Protein AF-A0A3D4B268-F1 (afdb_monomer_lite)

Radius of gyration: 16.73 Å; chains: 1; bounding box: 40×21×51 Å

Sequence (81 aa):
PDTFRSPTYWHVRDYGLMSTNPFGAGAFQNDPNISGAYTLPQGERLHFAYRIMVHLGDAWDANVAKAYHGYINPPKVEVID

Foldseek 3Di:
DPAQQPPFDWDDDPVPDTDGDQQCVCVVVVHPVDGSDDDADPPDDGGHDDDDDDDPDDCVVVVVVVVVVCVVVPDDDDDDD

Structure (mmCIF, N/CA/C/O backbone):
data_AF-A0A3D4B268-F1
#
_entry.id   AF-A0A3D4B268-F1
#
loop_
_atom_site.group_PDB
_atom_site.id
_atom_site.type_symbol
_atom_site.label_atom_id
_atom_site.label_alt_id
_atom_site.label_comp_id
_atom_site.label_asym_id
_atom_site.label_entity_id
_atom_site.label_seq_id
_atom_site.pdbx_PDB_ins_code
_atom_site.Cartn_x
_atom_site.Cartn_y
_atom_site.Cartn_z
_atom_site.occupancy
_atom_site.B_iso_or_equiv
_atom_site.auth_seq_id
_atom_site.auth_comp_id
_atom_site.auth_asym_id
_atom_site.auth_atom_id
_atom_site.pdbx_PDB_model_num
ATOM 1 N N . PRO A 1 1 ? -4.460 1.665 -6.776 1.00 83.06 1 PRO A N 1
ATOM 2 C CA . PRO A 1 1 ? -5.023 0.313 -6.581 1.00 83.06 1 PRO A CA 1
ATOM 3 C C . PRO A 1 1 ? -6.274 0.362 -5.712 1.00 83.06 1 PRO A C 1
ATOM 5 O O . PRO A 1 1 ? -6.309 1.120 -4.746 1.00 83.06 1 PRO A O 1
ATOM 8 N N . ASP A 1 2 ? -7.278 -0.435 -6.064 1.00 87.69 2 ASP A N 1
ATOM 9 C CA . ASP A 1 2 ? -8.489 -0.587 -5.261 1.00 87.69 2 ASP A CA 1
ATOM 10 C C . ASP A 1 2 ? -8.238 -1.598 -4.132 1.00 87.69 2 ASP A C 1
ATOM 12 O O . ASP A 1 2 ? -8.471 -2.797 -4.261 1.00 87.69 2 ASP A O 1
ATOM 16 N N . THR A 1 3 ? -7.620 -1.124 -3.053 1.00 92.06 3 THR A N 1
ATOM 17 C CA . THR A 1 3 ? -7.273 -1.922 -1.874 1.00 92.06 3 THR A CA 1
ATOM 18 C C . THR A 1 3 ? -7.480 -1.085 -0.621 1.00 92.06 3 THR A C 1
ATOM 20 O O . THR A 1 3 ? -7.295 0.136 -0.642 1.00 92.06 3 THR A O 1
ATOM 23 N N . PHE A 1 4 ? -7.845 -1.737 0.480 1.00 94.94 4 PHE A N 1
ATOM 24 C CA . PHE A 1 4 ? -8.118 -1.081 1.753 1.00 94.94 4 PHE A CA 1
ATOM 25 C C . PHE A 1 4 ? -6.978 -0.138 2.184 1.00 94.94 4 PHE A C 1
ATOM 27 O O . PHE A 1 4 ? -5.817 -0.543 2.267 1.00 94.94 4 PHE A O 1
ATOM 34 N N . ARG A 1 5 ? -7.336 1.126 2.468 1.00 93.56 5 ARG A N 1
ATOM 35 C CA . ARG A 1 5 ? -6.438 2.215 2.907 1.00 93.56 5 ARG A CA 1
ATOM 36 C C . ARG A 1 5 ? -5.258 2.501 1.964 1.00 93.56 5 ARG A C 1
ATOM 38 O O . ARG A 1 5 ? -4.165 2.794 2.435 1.00 93.56 5 ARG A O 1
ATOM 45 N N . SER A 1 6 ? -5.466 2.441 0.646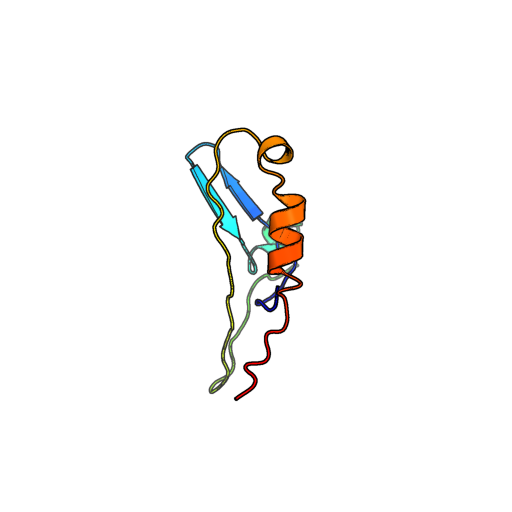 1.00 91.50 6 SER A N 1
ATOM 46 C CA . SER A 1 6 ? -4.486 2.914 -0.346 1.00 91.50 6 SER A CA 1
ATOM 47 C C . SER A 1 6 ? -4.526 4.443 -0.545 1.00 91.50 6 SER A C 1
ATOM 49 O O . SER A 1 6 ? -5.622 4.994 -0.633 1.00 91.50 6 SER A O 1
ATOM 51 N N . PRO A 1 7 ? -3.376 5.120 -0.762 1.00 90.50 7 PRO A N 1
ATOM 52 C CA . PRO A 1 7 ? -2.011 4.625 -0.561 1.00 90.50 7 PRO A CA 1
ATOM 53 C C . PRO A 1 7 ? -1.730 4.381 0.926 1.00 90.50 7 PRO A C 1
ATOM 55 O O . PRO A 1 7 ? -2.327 5.021 1.787 1.00 90.50 7 PRO A O 1
ATOM 58 N N . THR A 1 8 ? -0.820 3.455 1.224 1.00 91.88 8 THR A N 1
ATOM 59 C CA . THR A 1 8 ? -0.566 3.017 2.599 1.00 91.88 8 THR A CA 1
ATOM 60 C C . THR A 1 8 ? 0.913 3.002 2.959 1.00 91.88 8 THR A C 1
ATOM 62 O O . THR A 1 8 ? 1.776 3.097 2.084 1.00 91.88 8 THR A O 1
ATOM 65 N N . TYR A 1 9 ? 1.201 2.881 4.254 1.00 92.62 9 TYR A N 1
ATOM 66 C CA . TYR A 1 9 ? 2.564 2.783 4.762 1.00 92.62 9 TYR A CA 1
ATOM 67 C C . TYR A 1 9 ? 3.213 1.457 4.369 1.00 92.62 9 TYR A C 1
ATOM 69 O O . TYR A 1 9 ? 2.553 0.421 4.280 1.00 92.62 9 TYR A O 1
ATOM 77 N N . TRP A 1 10 ? 4.530 1.480 4.195 1.00 90.81 10 TRP A N 1
ATOM 78 C CA . TRP A 1 10 ? 5.325 0.291 3.919 1.00 90.81 10 TRP A CA 1
ATOM 79 C C . TRP A 1 10 ? 6.226 -0.020 5.102 1.00 90.81 10 TRP A C 1
ATOM 81 O O . TRP A 1 10 ? 6.947 0.839 5.608 1.00 90.81 10 TRP A O 1
ATOM 91 N N . HIS A 1 11 ? 6.198 -1.274 5.531 1.00 92.19 11 HIS A N 1
ATOM 92 C CA . HIS A 1 11 ? 7.100 -1.800 6.539 1.00 92.19 11 HIS A CA 1
ATOM 93 C C . HIS A 1 11 ? 8.186 -2.603 5.828 1.00 92.19 11 HIS A C 1
ATOM 95 O O . HIS A 1 11 ? 7.946 -3.724 5.377 1.00 92.19 11 HIS A O 1
ATOM 101 N N . VAL A 1 12 ? 9.377 -2.007 5.728 1.00 91.12 12 VAL A N 1
ATOM 102 C CA . VAL A 1 12 ? 10.547 -2.603 5.066 1.00 91.12 12 VAL A CA 1
ATOM 103 C C . VAL A 1 12 ? 11.669 -2.832 6.078 1.00 91.12 12 VAL A C 1
ATOM 105 O O . VAL A 1 12 ? 11.874 -2.002 6.971 1.00 91.12 12 VAL A O 1
ATOM 108 N N . ARG A 1 13 ? 12.365 -3.967 5.979 1.00 90.44 13 ARG A N 1
ATOM 109 C CA . ARG A 1 13 ? 13.536 -4.320 6.795 1.00 90.44 13 ARG A CA 1
ATOM 110 C C . ARG A 1 13 ? 14.618 -4.973 5.936 1.00 90.44 13 ARG A C 1
ATOM 112 O O . ARG A 1 13 ? 14.320 -5.607 4.927 1.00 90.44 13 ARG A O 1
ATOM 119 N N . ASP A 1 14 ? 15.862 -4.823 6.370 1.00 92.75 14 ASP A N 1
ATOM 120 C CA . ASP A 1 14 ? 17.077 -5.313 5.705 1.00 92.75 14 ASP A CA 1
ATOM 121 C C . ASP A 1 14 ? 17.184 -6.846 5.639 1.00 92.75 14 ASP A C 1
ATOM 123 O O . ASP A 1 14 ? 17.850 -7.379 4.758 1.00 92.75 14 ASP A O 1
ATOM 127 N N . TYR A 1 15 ? 16.451 -7.567 6.487 1.00 92.56 15 TYR A N 1
ATOM 128 C CA . TYR A 1 15 ? 16.317 -9.027 6.441 1.00 92.56 15 TYR A CA 1
ATOM 129 C C . TYR A 1 15 ? 15.279 -9.543 5.422 1.00 92.56 15 TYR A C 1
ATOM 131 O O . TYR A 1 15 ? 14.808 -10.674 5.525 1.00 92.56 15 TYR A O 1
ATOM 139 N N . GLY A 1 16 ? 14.889 -8.724 4.441 1.00 84.50 16 GLY A N 1
ATOM 140 C CA . GLY A 1 16 ? 14.019 -9.139 3.333 1.00 84.50 16 GLY A CA 1
ATOM 141 C C . GLY A 1 16 ? 12.515 -9.058 3.609 1.00 84.50 16 GLY A C 1
ATOM 142 O O . GLY A 1 16 ? 11.716 -9.510 2.791 1.00 84.50 16 GLY A O 1
ATOM 143 N N . LEU A 1 17 ? 12.093 -8.460 4.726 1.00 88.62 17 LEU A N 1
ATOM 144 C CA . LEU A 1 17 ? 10.679 -8.164 4.959 1.00 88.62 17 LEU A CA 1
ATOM 145 C C . LEU A 1 17 ? 10.282 -6.895 4.200 1.00 88.62 17 LEU A C 1
ATOM 147 O O . LEU A 1 17 ? 10.769 -5.810 4.508 1.00 88.62 17 LEU A O 1
ATOM 151 N N . MET A 1 18 ? 9.347 -7.029 3.261 1.00 89.38 18 MET A N 1
ATOM 152 C CA . MET A 1 18 ? 8.727 -5.916 2.544 1.00 89.38 18 MET A CA 1
ATOM 153 C C . MET A 1 18 ? 7.216 -6.146 2.473 1.00 89.38 18 MET A C 1
ATOM 155 O O . MET A 1 18 ? 6.747 -7.026 1.756 1.00 89.38 18 MET A O 1
ATOM 159 N N . SER A 1 19 ? 6.445 -5.373 3.239 1.00 88.75 19 SER A N 1
ATOM 160 C CA . SER A 1 19 ? 4.983 -5.505 3.279 1.00 88.75 19 SER A CA 1
ATOM 161 C C . SER A 1 19 ? 4.280 -4.157 3.407 1.00 88.75 19 SER A C 1
ATOM 163 O O . SER A 1 19 ? 4.812 -3.205 3.982 1.00 88.75 19 SER A O 1
ATOM 165 N N . THR A 1 20 ? 3.063 -4.076 2.878 1.00 91.81 20 THR A N 1
ATOM 166 C CA . THR A 1 20 ? 2.141 -2.965 3.132 1.00 91.81 20 THR A CA 1
ATOM 167 C C . THR A 1 20 ? 1.566 -3.070 4.542 1.00 91.81 20 THR A C 1
ATOM 169 O O . THR A 1 20 ? 1.179 -4.161 4.961 1.00 91.81 20 THR A O 1
ATOM 172 N N . ASN A 1 21 ? 1.422 -1.950 5.247 1.00 93.88 21 ASN A N 1
ATOM 173 C CA . ASN A 1 21 ? 0.838 -1.911 6.584 1.00 93.88 21 ASN A CA 1
ATOM 174 C C . ASN A 1 21 ? -0.311 -0.883 6.683 1.00 93.88 21 ASN A C 1
ATOM 176 O O . ASN A 1 21 ? -0.111 0.233 7.175 1.00 93.88 21 ASN A O 1
ATOM 180 N N . PRO A 1 22 ? -1.541 -1.267 6.284 1.00 94.69 22 PRO A N 1
ATOM 181 C CA . PRO A 1 22 ? -2.723 -0.409 6.385 1.00 94.69 22 PRO A CA 1
ATOM 182 C C . PRO A 1 22 ? -3.222 -0.177 7.812 1.00 94.69 22 PRO A C 1
ATOM 184 O O . PRO A 1 22 ? -4.130 0.628 8.012 1.00 94.69 22 PRO A O 1
ATOM 187 N N . PHE A 1 23 ? -2.632 -0.826 8.814 1.00 95.19 23 PHE A N 1
ATOM 188 C CA . PHE A 1 23 ? -3.006 -0.689 10.223 1.00 95.19 23 PHE A CA 1
ATOM 189 C C . PHE A 1 23 ? -1.951 0.063 11.045 1.00 95.19 23 PHE A C 1
ATOM 191 O O . PHE A 1 23 ? -2.115 0.242 12.245 1.00 95.19 23 PHE A O 1
ATOM 198 N N . GLY A 1 24 ? -0.864 0.520 10.422 1.00 94.12 24 GLY A N 1
ATOM 199 C CA . GLY A 1 24 ? 0.290 1.070 11.131 1.00 94.12 24 GLY A CA 1
ATOM 200 C C . GLY A 1 24 ? 0.224 2.564 11.446 1.00 94.12 24 GLY A C 1
ATOM 201 O O . GLY A 1 24 ? 1.228 3.100 11.898 1.00 94.12 24 GLY A O 1
ATOM 202 N N . ALA A 1 25 ? -0.896 3.252 11.189 1.00 93.38 25 ALA A N 1
ATOM 203 C CA . ALA A 1 25 ? -0.963 4.719 11.168 1.00 93.38 25 ALA A CA 1
ATOM 204 C C . ALA A 1 25 ? -0.308 5.401 12.385 1.00 93.38 25 ALA A C 1
ATOM 206 O O . ALA A 1 25 ? 0.587 6.218 12.193 1.00 93.38 25 ALA A O 1
ATOM 207 N N . GLY A 1 26 ? -0.666 5.012 13.614 1.00 94.69 26 GLY A N 1
ATOM 208 C CA . GLY A 1 26 ? -0.058 5.584 14.823 1.00 94.69 26 GLY A CA 1
ATOM 209 C C . GLY A 1 26 ? 1.441 5.312 14.957 1.00 94.69 26 GLY A C 1
ATOM 210 O O . GLY A 1 26 ? 2.198 6.205 15.326 1.00 94.69 26 GLY A O 1
ATOM 211 N N . ALA A 1 27 ? 1.903 4.118 14.574 1.00 93.31 27 ALA A N 1
ATOM 212 C CA . ALA A 1 27 ? 3.325 3.781 14.607 1.00 93.31 27 ALA A CA 1
ATOM 213 C C . ALA A 1 27 ? 4.137 4.588 13.579 1.00 93.31 27 ALA A C 1
ATOM 215 O O . ALA A 1 27 ? 5.211 5.085 13.903 1.00 93.31 27 ALA A O 1
ATOM 216 N N . PHE A 1 28 ? 3.628 4.751 12.352 1.00 93.75 28 PHE A N 1
ATOM 217 C CA . PHE A 1 28 ? 4.326 5.498 11.297 1.00 93.75 28 PHE A CA 1
ATOM 218 C C . PHE A 1 28 ? 4.249 7.018 11.469 1.00 93.75 28 PHE A C 1
ATOM 220 O O . PHE A 1 28 ? 5.112 7.724 10.956 1.00 93.75 28 PHE A O 1
ATOM 227 N N . GLN A 1 29 ? 3.238 7.520 12.179 1.00 94.31 29 GLN A N 1
ATOM 228 C CA . GLN A 1 29 ? 3.119 8.941 12.522 1.00 94.31 29 GLN A CA 1
ATOM 229 C C . GLN A 1 29 ? 3.756 9.280 13.874 1.00 94.31 29 GLN A C 1
ATOM 231 O O . GLN A 1 29 ? 3.854 10.454 14.216 1.00 94.31 29 GLN A O 1
ATOM 236 N N . ASN A 1 30 ? 4.219 8.269 14.618 1.00 95.56 30 ASN A N 1
ATOM 237 C CA . ASN A 1 30 ? 4.737 8.410 15.976 1.00 95.56 30 ASN A CA 1
ATOM 238 C C . ASN A 1 30 ? 3.752 9.140 16.914 1.00 95.56 30 ASN A C 1
ATOM 240 O O . ASN A 1 30 ? 4.152 9.959 17.740 1.00 95.56 30 ASN A O 1
ATOM 244 N N . ASP A 1 31 ? 2.458 8.841 16.767 1.00 97.12 31 ASP A N 1
ATOM 245 C CA . ASP A 1 31 ? 1.382 9.427 17.566 1.00 97.12 31 ASP A CA 1
ATOM 246 C C . ASP A 1 31 ? 0.495 8.313 18.152 1.00 97.12 31 ASP A C 1
ATOM 248 O O . ASP A 1 31 ? -0.243 7.652 17.410 1.00 97.12 31 ASP A O 1
ATOM 252 N N . PRO A 1 32 ? 0.538 8.086 19.479 1.00 93.56 32 PRO A N 1
ATOM 253 C CA . PRO A 1 32 ? -0.257 7.051 20.134 1.00 93.56 32 PRO A CA 1
ATOM 254 C C . PRO A 1 32 ? -1.765 7.343 20.128 1.00 93.56 32 PRO A C 1
ATOM 256 O O . PRO A 1 32 ? -2.552 6.433 20.384 1.00 93.56 32 PRO A O 1
ATOM 259 N N . ASN A 1 33 ? -2.188 8.575 19.829 1.00 97.31 33 ASN A N 1
ATOM 260 C CA . ASN A 1 33 ? -3.606 8.927 19.729 1.00 97.31 33 ASN A CA 1
ATOM 261 C C . ASN A 1 33 ? -4.218 8.514 18.384 1.00 97.31 33 ASN A C 1
ATOM 263 O O . ASN A 1 33 ? -5.441 8.477 18.239 1.00 97.31 33 ASN A O 1
ATOM 267 N N . ILE A 1 34 ? -3.386 8.176 17.395 1.00 95.81 34 ILE A N 1
ATOM 268 C CA . ILE A 1 34 ? -3.842 7.743 16.078 1.00 95.81 34 ILE A CA 1
ATOM 269 C C . ILE A 1 34 ? -3.995 6.224 16.075 1.00 95.81 34 ILE A C 1
ATOM 271 O O . ILE A 1 34 ? -3.034 5.464 15.942 1.00 95.81 34 ILE A O 1
ATOM 275 N N . SER A 1 35 ? -5.240 5.762 16.184 1.00 94.12 35 SER A N 1
ATOM 276 C CA . SER A 1 35 ? -5.540 4.337 16.072 1.00 94.12 35 SER A CA 1
ATOM 277 C C . SER A 1 35 ? -5.486 3.871 14.619 1.00 94.12 35 SER A C 1
ATOM 279 O O . SER A 1 35 ? -6.179 4.385 13.742 1.00 94.12 35 SER A O 1
ATOM 281 N N . GLY A 1 36 ? -4.694 2.832 14.375 1.00 93.31 36 GLY A N 1
ATOM 282 C CA . GLY A 1 36 ? -4.714 2.087 13.122 1.00 93.31 36 GLY A CA 1
ATOM 283 C C . GLY A 1 36 ? -5.737 0.951 13.096 1.00 93.31 36 GLY A C 1
ATOM 284 O O . GLY A 1 36 ? -5.845 0.267 12.079 1.00 93.31 36 GLY A O 1
ATOM 285 N N . ALA A 1 37 ? -6.498 0.736 14.172 1.00 94.88 37 ALA A N 1
ATOM 286 C CA . ALA A 1 37 ? -7.489 -0.330 14.234 1.00 94.88 37 ALA A CA 1
ATOM 287 C C . ALA A 1 37 ? -8.586 -0.154 13.169 1.00 94.88 37 ALA A C 1
ATOM 289 O O . ALA A 1 37 ? -8.853 0.944 12.670 1.00 94.88 37 ALA A O 1
ATOM 290 N N . TYR A 1 38 ? -9.218 -1.263 12.808 1.00 95.56 38 TYR A N 1
ATOM 291 C CA . TYR A 1 38 ? -10.410 -1.274 11.976 1.00 95.5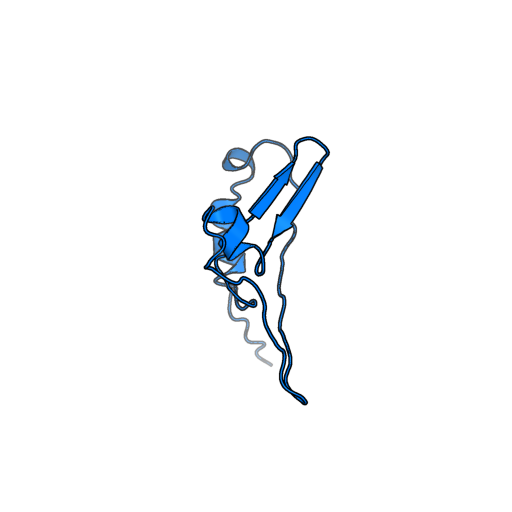6 38 TYR A CA 1
ATOM 292 C C . TYR A 1 38 ? -11.314 -2.413 12.436 1.00 95.56 38 TYR A C 1
ATOM 294 O O . TYR A 1 38 ? -10.892 -3.568 12.467 1.00 95.56 38 TYR A O 1
ATOM 302 N N . THR A 1 39 ? -12.551 -2.080 12.788 1.00 96.75 39 THR A N 1
ATOM 303 C CA . THR A 1 39 ? -13.586 -3.062 13.109 1.00 96.75 39 THR A CA 1
ATOM 304 C C . THR A 1 39 ? -14.369 -3.347 11.839 1.00 96.75 39 THR A C 1
ATOM 306 O O . THR A 1 39 ? -15.033 -2.451 11.326 1.00 96.75 39 THR A O 1
ATOM 309 N N . LEU A 1 40 ? -14.291 -4.578 11.333 1.00 97.12 40 LEU A N 1
ATOM 310 C CA . LEU A 1 40 ? -15.092 -5.016 10.192 1.00 97.12 40 LEU A CA 1
ATOM 311 C C . LEU A 1 40 ? -16.520 -5.331 10.667 1.00 97.12 40 LEU A C 1
ATOM 313 O O . LEU A 1 40 ? -16.677 -6.238 11.490 1.00 97.12 40 LEU A O 1
ATOM 317 N N . PRO A 1 41 ? -17.554 -4.613 10.190 1.00 97.62 41 PRO A N 1
ATOM 318 C CA . PRO A 1 41 ? -18.929 -4.923 10.553 1.00 97.62 41 PRO A CA 1
ATOM 319 C C . PRO A 1 41 ? -19.352 -6.314 10.070 1.00 97.62 41 PRO A C 1
ATOM 321 O O . PRO A 1 41 ? -18.821 -6.855 9.098 1.00 97.62 41 PRO A O 1
ATOM 324 N N . GLN A 1 42 ? -20.344 -6.897 10.739 1.00 98.06 42 GLN A N 1
ATOM 325 C CA . GLN A 1 42 ? -20.892 -8.186 10.334 1.00 98.06 42 GLN A CA 1
ATOM 326 C C . GLN A 1 42 ? -21.495 -8.100 8.923 1.00 98.06 42 GLN A C 1
ATOM 328 O O . GLN A 1 42 ? -22.302 -7.221 8.641 1.00 98.06 42 GLN A O 1
ATOM 333 N N . GLY A 1 43 ? -21.124 -9.044 8.054 1.00 98.19 43 GLY A N 1
ATOM 334 C CA . GLY A 1 43 ? -21.612 -9.123 6.671 1.00 98.19 43 GLY A CA 1
ATOM 335 C C . GLY A 1 43 ? -20.799 -8.316 5.654 1.00 98.19 43 GLY A C 1
ATOM 336 O O . GLY A 1 43 ? -20.942 -8.548 4.456 1.00 98.19 43 GLY A O 1
ATOM 337 N N . GLU A 1 44 ? -19.908 -7.437 6.113 1.00 97.94 44 GLU A N 1
ATOM 338 C CA . GLU A 1 44 ? -19.030 -6.641 5.255 1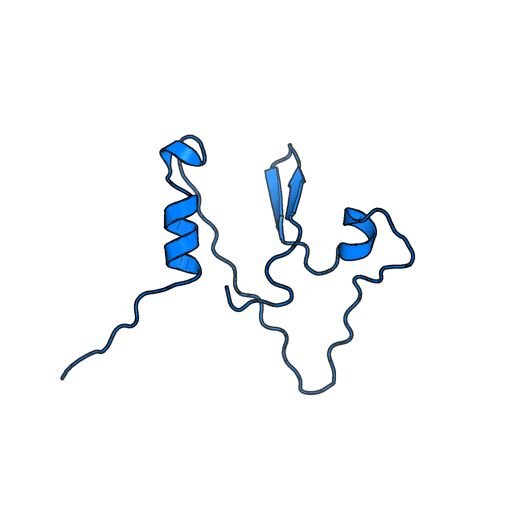.00 97.94 44 GLU A CA 1
ATOM 339 C C . GLU A 1 44 ? -17.770 -7.409 4.834 1.00 97.94 44 GLU A C 1
ATOM 341 O O . GLU A 1 44 ? -17.411 -8.449 5.398 1.00 97.94 44 GLU A O 1
ATOM 346 N N . ARG A 1 45 ? -17.063 -6.879 3.828 1.00 96.19 45 ARG A N 1
ATOM 347 C CA . ARG A 1 45 ? -15.809 -7.452 3.319 1.00 96.19 45 ARG A CA 1
ATOM 348 C C . ARG A 1 45 ? -14.709 -6.401 3.266 1.00 96.19 45 ARG A C 1
ATOM 350 O O . ARG A 1 45 ? -14.919 -5.291 2.792 1.00 96.19 45 ARG A O 1
ATOM 357 N N . LEU A 1 46 ? -13.505 -6.793 3.676 1.00 94.88 46 LEU A N 1
ATOM 358 C CA . LEU A 1 46 ? -12.286 -6.047 3.376 1.00 94.88 46 LEU A CA 1
ATOM 359 C C . LEU A 1 46 ? -11.646 -6.595 2.109 1.00 94.88 46 LEU A C 1
ATOM 361 O O . LEU A 1 46 ? -11.385 -7.794 2.008 1.00 94.88 46 LEU A O 1
ATOM 365 N N . HIS A 1 47 ? -11.363 -5.704 1.165 1.00 93.75 47 HIS A N 1
ATOM 366 C CA . HIS A 1 47 ? -10.657 -6.047 -0.058 1.00 93.75 47 HIS A CA 1
ATOM 367 C C . HIS A 1 47 ? -9.184 -5.651 0.036 1.00 93.75 47 HIS A C 1
ATOM 369 O O . HIS A 1 47 ? -8.843 -4.501 0.329 1.00 93.75 47 HIS A O 1
ATOM 375 N N . PHE A 1 48 ? -8.319 -6.622 -0.242 1.00 93.25 48 PHE A N 1
ATOM 376 C CA . PHE A 1 48 ? -6.879 -6.445 -0.296 1.00 93.25 48 PHE A CA 1
ATOM 377 C C . PHE A 1 48 ? -6.372 -6.897 -1.660 1.00 93.25 48 PHE A C 1
ATOM 379 O O . PHE A 1 48 ? -6.420 -8.083 -1.981 1.00 93.25 48 PHE A O 1
ATOM 386 N N . ALA A 1 49 ? -5.874 -5.949 -2.446 1.00 91.56 49 ALA A N 1
ATOM 387 C CA . ALA A 1 49 ? -5.320 -6.203 -3.766 1.00 91.56 49 ALA A CA 1
ATOM 388 C C . ALA A 1 49 ? -3.876 -5.711 -3.821 1.00 91.56 49 ALA A C 1
ATOM 390 O O . ALA A 1 49 ? -3.588 -4.516 -3.682 1.00 91.56 49 ALA A O 1
ATOM 391 N N . TYR A 1 50 ? -2.963 -6.648 -4.068 1.00 89.56 50 TYR A N 1
ATOM 392 C CA . TYR A 1 50 ? -1.531 -6.393 -4.145 1.00 89.56 50 TYR A CA 1
ATOM 393 C C . TYR A 1 50 ? -0.938 -7.034 -5.398 1.00 89.56 50 TYR A C 1
ATOM 395 O O . TYR A 1 50 ? -1.400 -8.074 -5.864 1.00 89.56 50 TYR A O 1
ATOM 403 N N . ARG A 1 51 ? 0.123 -6.418 -5.923 1.00 90.50 51 ARG A N 1
ATOM 404 C CA . ARG A 1 51 ? 0.952 -6.963 -6.998 1.00 90.50 51 ARG A CA 1
ATOM 405 C C . ARG A 1 51 ? 2.388 -7.016 -6.500 1.00 90.50 51 ARG A C 1
ATOM 407 O O . ARG A 1 51 ? 2.924 -5.989 -6.094 1.00 90.50 51 ARG A O 1
ATOM 414 N N . ILE A 1 52 ? 2.993 -8.198 -6.547 1.00 89.69 52 ILE A N 1
ATOM 415 C CA . ILE A 1 52 ? 4.417 -8.377 -6.263 1.00 89.69 52 ILE A CA 1
ATOM 416 C C . ILE A 1 52 ? 5.157 -8.341 -7.598 1.00 89.69 52 ILE A C 1
ATOM 418 O O . ILE A 1 52 ? 4.791 -9.052 -8.533 1.00 89.69 52 ILE A O 1
ATOM 422 N N . MET A 1 53 ? 6.179 -7.495 -7.684 1.00 91.06 53 MET A N 1
ATOM 423 C CA . MET A 1 53 ? 7.086 -7.412 -8.823 1.00 91.06 53 MET A CA 1
ATOM 424 C C . MET A 1 53 ? 8.483 -7.770 -8.330 1.00 91.06 53 MET A C 1
ATOM 426 O O . MET A 1 53 ? 9.019 -7.096 -7.458 1.00 91.06 53 MET A O 1
ATOM 430 N N . VAL A 1 54 ? 9.052 -8.834 -8.889 1.00 92.31 54 VAL A N 1
ATOM 431 C CA . VAL A 1 54 ? 10.447 -9.219 -8.665 1.00 92.31 54 VAL A CA 1
ATOM 432 C C . VAL A 1 54 ? 11.196 -8.937 -9.956 1.00 92.31 54 VAL A C 1
ATOM 434 O O . VAL A 1 54 ? 10.757 -9.351 -11.029 1.00 92.31 54 VAL A O 1
ATOM 437 N N . HIS A 1 55 ? 12.295 -8.203 -9.861 1.00 94.56 55 HIS A N 1
ATOM 438 C CA . HIS A 1 55 ? 13.098 -7.805 -11.007 1.00 94.56 55 HIS A CA 1
ATOM 439 C C . HIS A 1 55 ? 14.583 -7.808 -10.642 1.00 94.56 55 HIS A C 1
ATOM 441 O O . HIS A 1 55 ? 14.948 -7.776 -9.468 1.00 94.56 55 HIS A O 1
ATOM 447 N N . LEU A 1 56 ? 15.432 -7.852 -11.666 1.00 95.06 56 LEU A N 1
ATOM 448 C CA . LEU A 1 56 ? 16.862 -7.585 -11.527 1.00 95.06 56 LEU A CA 1
ATOM 449 C C . LEU A 1 56 ? 17.109 -6.070 -11.547 1.00 95.06 56 LEU A C 1
ATOM 451 O O . LEU A 1 56 ? 16.262 -5.315 -12.028 1.00 95.06 56 LEU A O 1
ATOM 455 N N . GLY A 1 57 ? 18.269 -5.641 -11.052 1.00 95.25 57 GLY A N 1
ATOM 456 C CA . GLY A 1 57 ? 18.630 -4.222 -10.988 1.00 95.25 57 GLY A CA 1
ATOM 457 C C . GLY A 1 57 ? 17.821 -3.444 -9.950 1.00 95.25 57 GLY A C 1
ATOM 458 O O . GLY A 1 57 ? 17.164 -4.028 -9.084 1.00 95.25 57 GLY A O 1
ATOM 459 N N . ASP A 1 58 ? 17.890 -2.120 -10.025 1.00 95.56 58 ASP A N 1
ATOM 460 C CA . ASP A 1 58 ? 17.176 -1.234 -9.108 1.00 95.56 58 ASP A CA 1
ATOM 461 C C . ASP A 1 58 ? 15.786 -0.814 -9.634 1.00 95.56 58 ASP A C 1
ATOM 463 O O . ASP A 1 58 ? 15.298 -1.286 -10.666 1.00 95.56 58 ASP A O 1
ATOM 467 N N . ALA A 1 59 ? 15.101 0.054 -8.883 1.00 94.62 59 ALA A N 1
ATOM 468 C CA . ALA A 1 59 ? 13.754 0.509 -9.226 1.00 94.62 59 ALA A CA 1
ATOM 469 C C . ALA A 1 59 ? 13.688 1.350 -10.519 1.00 94.62 59 ALA A C 1
ATOM 471 O O . ALA A 1 59 ? 12.617 1.431 -11.134 1.00 94.62 59 ALA A O 1
ATOM 472 N N . TRP A 1 60 ? 14.800 1.975 -10.921 1.00 97.31 60 TRP A N 1
ATOM 473 C CA . TRP A 1 60 ? 14.913 2.759 -12.148 1.00 97.31 60 TRP A CA 1
ATOM 474 C C . TRP A 1 60 ? 15.135 1.846 -13.349 1.00 97.31 60 TRP A C 1
ATOM 476 O O . TRP A 1 60 ? 14.357 1.925 -14.303 1.00 97.31 60 TRP A O 1
ATOM 486 N N . ASP A 1 61 ? 16.113 0.938 -13.266 1.00 97.75 61 ASP A N 1
ATOM 487 C CA . ASP A 1 61 ? 16.429 -0.036 -14.320 1.00 97.75 61 ASP A CA 1
ATOM 488 C C . ASP A 1 61 ? 15.204 -0.880 -14.686 1.00 97.75 61 ASP A C 1
ATOM 490 O O . ASP A 1 61 ? 14.883 -1.085 -15.858 1.00 97.75 61 ASP A O 1
ATOM 494 N N . ALA A 1 62 ? 14.464 -1.329 -13.670 1.00 97.25 62 ALA A N 1
ATOM 495 C CA . ALA A 1 62 ? 13.259 -2.128 -13.855 1.00 97.25 62 ALA A CA 1
ATOM 496 C C . ALA A 1 62 ? 11.989 -1.307 -14.112 1.00 97.25 62 ALA A C 1
ATOM 498 O O . ALA A 1 62 ? 10.909 -1.876 -14.289 1.00 97.25 62 ALA A O 1
ATOM 499 N N . ASN A 1 63 ? 12.096 0.024 -14.142 1.00 96.94 63 ASN A N 1
ATOM 500 C CA . ASN A 1 63 ? 11.000 0.943 -14.426 1.00 96.94 63 ASN A CA 1
ATOM 501 C C . ASN A 1 63 ? 9.750 0.675 -13.560 1.00 96.94 63 ASN A C 1
ATOM 503 O O . ASN A 1 63 ? 8.612 0.609 -14.044 1.00 96.94 63 ASN A O 1
ATOM 507 N N . VAL A 1 64 ? 9.968 0.515 -12.250 1.00 95.81 64 VAL A N 1
ATOM 508 C CA . VAL A 1 64 ? 8.924 0.161 -11.273 1.00 95.81 64 VAL A CA 1
ATOM 509 C C . VAL A 1 64 ? 7.785 1.181 -11.283 1.00 95.81 64 VAL A C 1
ATOM 511 O O . VAL A 1 64 ? 6.619 0.807 -11.159 1.00 95.81 64 VAL A O 1
ATOM 514 N N . ALA A 1 65 ? 8.088 2.462 -11.517 1.00 95.50 65 ALA A N 1
ATOM 515 C CA . ALA A 1 65 ? 7.079 3.512 -11.645 1.00 95.50 65 ALA A CA 1
ATOM 516 C C . ALA A 1 65 ? 6.082 3.224 -12.783 1.00 95.50 65 ALA A C 1
ATOM 518 O O . ALA A 1 65 ? 4.868 3.282 -12.574 1.00 95.50 65 ALA A O 1
ATOM 519 N N . LYS A 1 66 ? 6.564 2.841 -13.975 1.00 96.38 66 LYS A N 1
ATOM 520 C CA . LYS A 1 66 ? 5.696 2.467 -15.102 1.00 96.38 66 LYS A CA 1
ATOM 521 C C . LYS A 1 66 ? 4.881 1.211 -14.796 1.00 96.38 66 LYS A C 1
ATOM 523 O O . LYS A 1 66 ? 3.688 1.173 -15.099 1.00 96.38 66 LYS A O 1
ATOM 528 N N . ALA A 1 67 ? 5.489 0.205 -14.166 1.00 95.12 67 ALA A N 1
ATOM 529 C CA . ALA A 1 67 ? 4.786 -1.009 -13.750 1.00 95.12 67 ALA A CA 1
ATOM 530 C C . ALA A 1 67 ? 3.667 -0.713 -12.732 1.00 95.12 67 ALA A C 1
ATOM 532 O O . ALA A 1 67 ? 2.565 -1.259 -12.844 1.00 95.12 67 ALA A O 1
ATOM 533 N N . TYR A 1 68 ? 3.916 0.197 -11.785 1.00 93.19 68 TYR A N 1
ATOM 534 C CA . TYR A 1 68 ? 2.915 0.674 -10.835 1.00 93.19 68 TYR A CA 1
ATOM 535 C C . TYR A 1 68 ? 1.791 1.449 -11.531 1.00 93.19 68 TYR A C 1
ATOM 537 O O . TYR A 1 68 ? 0.620 1.183 -11.262 1.00 93.19 68 TYR A O 1
ATOM 545 N N . HIS A 1 69 ? 2.105 2.330 -12.486 1.00 94.56 69 HIS A N 1
ATOM 546 C CA . HIS A 1 69 ? 1.086 3.014 -13.288 1.00 94.56 69 HIS A CA 1
ATOM 547 C C . HIS A 1 69 ? 0.169 2.030 -14.022 1.00 94.56 69 HIS A C 1
ATOM 549 O O . HIS A 1 69 ? -1.048 2.190 -13.965 1.00 94.56 69 HIS A O 1
ATOM 555 N N . GLY A 1 70 ? 0.725 0.985 -14.642 1.00 93.81 70 GLY A N 1
ATOM 556 C CA . GLY A 1 70 ? -0.067 -0.073 -15.279 1.00 93.81 70 GLY A CA 1
ATOM 557 C C . GLY A 1 70 ? -0.835 -0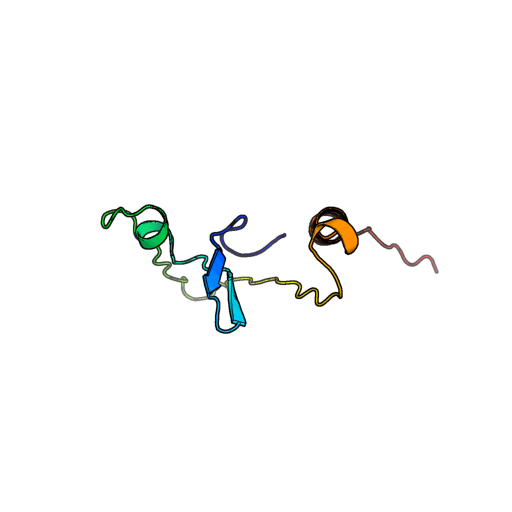.959 -14.290 1.00 93.81 70 GLY A C 1
ATOM 558 O O . GLY A 1 70 ? -1.798 -1.619 -14.669 1.00 93.81 70 GLY A O 1
ATOM 559 N N . TYR A 1 71 ? -0.432 -0.997 -13.017 1.00 92.19 71 TYR A N 1
ATOM 560 C CA . TYR A 1 71 ? -1.199 -1.662 -11.965 1.00 92.19 71 TYR A CA 1
ATOM 561 C C . TYR A 1 71 ? -2.417 -0.844 -11.538 1.00 92.19 71 TYR A C 1
ATOM 563 O O . TYR A 1 71 ? -3.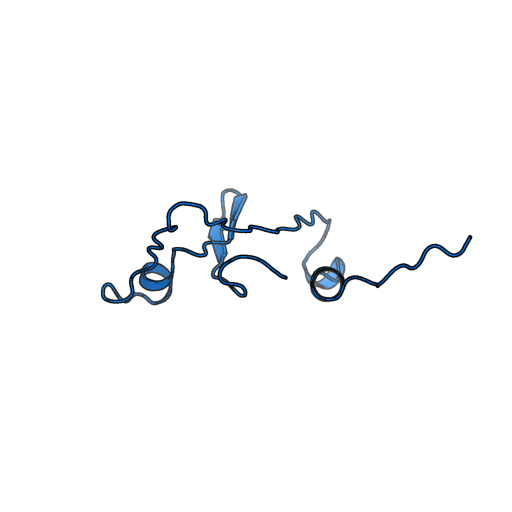504 -1.397 -11.401 1.00 92.19 71 TYR A O 1
ATOM 571 N N . ILE A 1 72 ? -2.246 0.462 -11.325 1.00 92.00 72 ILE A N 1
ATOM 572 C CA . ILE A 1 72 ? -3.334 1.326 -10.850 1.00 92.00 72 ILE A CA 1
ATOM 573 C C . ILE A 1 72 ? -4.266 1.795 -11.972 1.00 92.00 72 ILE A C 1
ATOM 575 O O . ILE A 1 72 ? -5.402 2.149 -11.681 1.00 92.00 72 ILE A O 1
ATOM 579 N N . ASN A 1 73 ? -3.803 1.758 -13.224 1.00 92.62 73 ASN A N 1
ATOM 580 C CA . ASN A 1 73 ? -4.574 2.061 -14.429 1.00 92.62 73 ASN A CA 1
ATOM 581 C C . ASN A 1 73 ? -4.490 0.880 -15.417 1.00 92.62 73 ASN A C 1
ATOM 583 O O . ASN A 1 73 ? -3.836 1.000 -16.458 1.00 92.62 73 ASN A O 1
ATOM 587 N N . PRO A 1 74 ? -5.076 -0.288 -15.095 1.00 89.69 74 PRO A N 1
ATOM 588 C CA . PRO A 1 74 ? -5.046 -1.424 -16.007 1.00 89.69 74 PRO A CA 1
ATOM 589 C C . PRO A 1 74 ? -5.831 -1.104 -17.295 1.00 89.69 74 PRO A C 1
ATOM 591 O O . PRO A 1 74 ? -6.836 -0.387 -17.235 1.00 89.69 74 PRO A O 1
ATOM 594 N N . PRO A 1 75 ? -5.406 -1.620 -18.463 1.00 87.62 75 PRO A N 1
ATOM 595 C CA . PRO A 1 75 ? -6.158 -1.447 -19.701 1.00 87.62 75 PRO A CA 1
ATOM 596 C C . PRO A 1 75 ? -7.546 -2.085 -19.576 1.00 87.62 75 PRO A C 1
ATOM 598 O O . PRO A 1 75 ? -7.698 -3.154 -18.983 1.00 87.62 75 PRO A O 1
ATOM 601 N N . LYS A 1 76 ? -8.557 -1.442 -20.164 1.00 89.06 76 LYS A N 1
ATOM 602 C CA . LYS A 1 76 ? -9.872 -2.056 -20.367 1.00 89.06 76 LYS A CA 1
ATOM 603 C C . LYS A 1 76 ? -9.796 -2.916 -21.624 1.00 89.06 76 LYS A C 1
ATOM 605 O O . LYS A 1 76 ? -9.339 -2.433 -22.656 1.00 89.06 76 LYS A O 1
ATOM 610 N N . VAL A 1 77 ? -10.199 -4.177 -21.518 1.00 88.81 77 VAL A N 1
ATOM 611 C CA . VAL A 1 77 ? -10.217 -5.122 -22.640 1.00 88.81 77 VAL A CA 1
ATOM 612 C C . VAL A 1 77 ? -11.671 -5.456 -22.939 1.00 88.81 77 VAL A C 1
ATOM 614 O O . VAL A 1 77 ? -12.399 -5.867 -22.039 1.00 88.81 77 VAL A O 1
ATOM 617 N N . GLU A 1 78 ? -12.077 -5.274 -24.191 1.00 93.19 78 GLU A N 1
ATOM 618 C CA . GLU A 1 78 ? -13.359 -5.737 -24.718 1.00 93.19 78 GLU A CA 1
ATOM 619 C C . GLU A 1 78 ? -13.081 -6.893 -25.681 1.00 93.19 78 GLU A C 1
ATOM 621 O O . GLU A 1 78 ? -12.230 -6.779 -26.565 1.00 93.19 78 GLU A O 1
ATOM 626 N N . VAL A 1 79 ? -13.759 -8.021 -25.474 1.00 89.69 79 VAL A N 1
ATOM 627 C CA . VAL A 1 79 ? -13.742 -9.145 -26.415 1.00 89.69 79 VAL A CA 1
ATOM 628 C C . VAL A 1 79 ? -14.893 -8.909 -27.386 1.00 89.69 79 VAL A C 1
ATOM 630 O O . VAL A 1 79 ? -16.036 -8.799 -26.951 1.00 89.69 79 VAL A O 1
ATOM 633 N N . ILE A 1 80 ? -14.576 -8.760 -28.671 1.00 88.38 80 ILE A N 1
ATOM 634 C CA . ILE A 1 80 ? -15.564 -8.617 -29.743 1.00 88.38 80 ILE A CA 1
ATOM 635 C C . ILE A 1 80 ? -15.724 -9.997 -30.380 1.00 88.38 80 ILE A C 1
ATOM 637 O O . ILE A 1 80 ? -14.719 -10.584 -30.792 1.00 88.38 80 ILE A O 1
ATOM 641 N N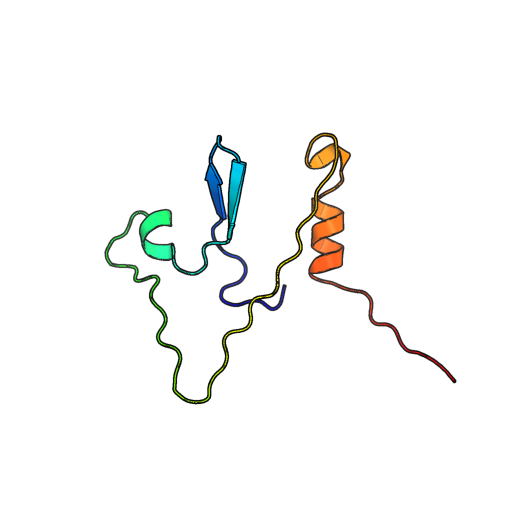 . ASP A 1 81 ? -16.960 -10.492 -30.409 1.00 74.69 81 ASP A N 1
ATOM 642 C CA . ASP A 1 81 ? -17.351 -11.736 -31.085 1.00 74.69 81 ASP A CA 1
ATOM 643 C C . ASP A 1 81 ? -17.387 -11.582 -32.616 1.00 74.69 81 ASP A C 1
ATOM 645 O O . ASP A 1 81 ? -17.778 -10.492 -33.106 1.00 74.69 81 ASP A O 1
#

pLDDT: mean 92.97, std 3.7, range [74.69, 98.19]

Secondary structure (DSSP, 8-state):
--STTSS-EEEE-TTS-EEEETT-HHHHHT-TTS-----PPTT------------SS-TTTTTHHHHHHHHHSPPP-----